Protein AF-A0A4W5M9Z3-F1 (afdb_monomer_lite)

Structure (mmCIF, N/CA/C/O backbone):
data_AF-A0A4W5M9Z3-F1
#
_entry.id   AF-A0A4W5M9Z3-F1
#
loop_
_atom_site.group_PDB
_atom_site.id
_atom_site.type_symbol
_atom_site.label_atom_id
_atom_site.label_alt_id
_atom_site.label_comp_id
_atom_site.label_asym_id
_atom_site.label_entity_id
_atom_site.label_seq_id
_atom_site.pdbx_PDB_ins_code
_atom_site.Cartn_x
_atom_site.Cartn_y
_atom_site.Cartn_z
_atom_site.occupancy
_atom_site.B_iso_or_equiv
_atom_site.auth_seq_id
_atom_site.auth_comp_id
_atom_site.auth_asym_id
_atom_site.auth_atom_id
_atom_site.pdbx_PDB_model_num
ATOM 1 N N . MET A 1 1 ? 8.457 -24.640 -4.821 1.00 31.95 1 MET A N 1
ATOM 2 C CA . MET A 1 1 ? 9.443 -23.578 -5.113 1.00 31.95 1 MET A CA 1
ATOM 3 C C . MET A 1 1 ? 8.757 -22.571 -6.015 1.00 31.95 1 MET A C 1
ATOM 5 O O . MET A 1 1 ? 8.607 -22.837 -7.199 1.00 31.95 1 MET A O 1
ATOM 9 N N . VAL A 1 2 ? 8.231 -21.491 -5.439 1.00 33.56 2 VAL A N 1
ATOM 10 C CA . VAL A 1 2 ? 7.633 -20.399 -6.217 1.00 33.56 2 VAL A CA 1
ATOM 11 C C . VAL A 1 2 ? 8.791 -19.653 -6.887 1.00 33.56 2 VAL A C 1
ATOM 13 O O . VAL A 1 2 ? 9.769 -19.358 -6.195 1.00 33.56 2 VAL A O 1
ATOM 16 N N . PRO A 1 3 ? 8.770 -19.419 -8.208 1.00 34.44 3 PRO A N 1
ATOM 17 C CA . PRO A 1 3 ? 9.849 -18.703 -8.867 1.00 34.44 3 PRO A CA 1
ATOM 18 C C . PRO A 1 3 ? 9.931 -17.293 -8.280 1.00 34.44 3 PRO A C 1
ATOM 20 O O . PRO A 1 3 ? 9.012 -16.490 -8.417 1.00 34.44 3 PRO A O 1
ATOM 23 N N . ASN A 1 4 ? 11.043 -17.024 -7.598 1.00 34.94 4 ASN A N 1
ATOM 24 C CA . ASN A 1 4 ? 11.422 -15.710 -7.106 1.00 34.94 4 ASN A CA 1
ATOM 25 C C . ASN A 1 4 ? 11.770 -14.851 -8.332 1.00 34.94 4 ASN A C 1
ATOM 27 O O . ASN A 1 4 ? 12.923 -14.792 -8.758 1.00 34.94 4 ASN A O 1
ATOM 31 N N . TYR A 1 5 ? 10.747 -14.300 -8.988 1.00 35.47 5 TYR A N 1
ATOM 32 C CA . TYR A 1 5 ? 10.948 -13.366 -10.088 1.00 35.47 5 TYR A CA 1
ATOM 33 C C . TYR A 1 5 ? 11.632 -12.118 -9.522 1.00 35.47 5 TYR A C 1
ATOM 35 O O . TYR A 1 5 ? 11.121 -11.531 -8.566 1.00 35.47 5 TYR A O 1
ATOM 43 N N . PRO A 1 6 ? 12.780 -11.695 -10.078 1.00 41.00 6 PRO A N 1
ATOM 44 C CA . PRO A 1 6 ? 13.457 -10.505 -9.599 1.00 41.00 6 PRO A CA 1
ATOM 45 C C . PRO A 1 6 ? 12.514 -9.301 -9.703 1.00 41.00 6 PRO A C 1
ATOM 47 O O . PRO A 1 6 ? 11.829 -9.108 -10.712 1.00 41.00 6 PRO A O 1
ATOM 50 N N . ILE A 1 7 ? 12.532 -8.482 -8.648 1.00 48.34 7 ILE A N 1
ATOM 51 C CA . ILE A 1 7 ? 11.749 -7.252 -8.415 1.00 48.34 7 ILE A CA 1
ATOM 52 C C . ILE A 1 7 ? 11.807 -6.281 -9.624 1.00 48.34 7 ILE A C 1
ATOM 54 O O . ILE A 1 7 ? 10.951 -5.418 -9.794 1.00 48.34 7 ILE A O 1
ATOM 58 N N . GLU A 1 8 ? 12.762 -6.482 -10.535 1.00 42.19 8 GLU A N 1
ATOM 59 C CA . GLU A 1 8 ? 12.979 -5.751 -11.788 1.00 42.19 8 GLU A CA 1
ATOM 60 C C . GLU A 1 8 ? 11.818 -5.804 -12.815 1.00 42.19 8 GLU A C 1
ATOM 62 O O . GLU A 1 8 ? 11.851 -5.052 -13.784 1.00 42.19 8 GLU A O 1
ATOM 67 N N . HIS A 1 9 ? 10.768 -6.620 -12.621 1.00 53.47 9 HIS A N 1
ATOM 68 C CA . HIS A 1 9 ? 9.656 -6.787 -13.589 1.00 53.47 9 HIS A CA 1
ATOM 69 C C . HIS A 1 9 ? 8.295 -6.198 -13.149 1.00 53.47 9 HIS A C 1
ATOM 71 O O . HIS A 1 9 ? 7.258 -6.437 -13.787 1.00 53.47 9 HIS A O 1
ATOM 77 N N . GLN A 1 10 ? 8.263 -5.427 -12.058 1.00 62.53 10 GLN A N 1
ATOM 78 C CA . GLN A 1 10 ? 7.021 -4.887 -11.484 1.00 62.53 10 GLN A CA 1
ATOM 79 C C . GLN A 1 10 ? 6.684 -3.448 -11.919 1.00 62.53 10 GLN A C 1
ATOM 81 O O . GLN A 1 10 ? 5.787 -2.820 -11.355 1.00 62.53 10 GLN A O 1
ATOM 86 N N . TYR A 1 11 ? 7.349 -2.940 -12.956 1.00 62.62 11 TYR A N 1
ATOM 87 C CA . TYR A 1 11 ? 7.012 -1.660 -13.575 1.00 62.62 11 TYR A CA 1
ATOM 88 C C . TYR A 1 11 ? 5.850 -1.791 -14.569 1.00 62.62 11 TYR A C 1
ATOM 90 O O . TYR A 1 11 ? 5.671 -2.828 -15.217 1.00 62.62 11 TYR A O 1
ATOM 98 N N . VAL A 1 12 ? 5.072 -0.721 -14.702 1.00 61.34 12 VAL A N 1
ATOM 99 C CA . VAL A 1 12 ? 4.031 -0.536 -15.724 1.00 61.34 12 VAL A CA 1
ATOM 100 C C . VAL A 1 12 ? 4.589 0.357 -16.829 1.00 61.34 12 VAL A C 1
ATOM 102 O O . VAL A 1 12 ? 5.373 1.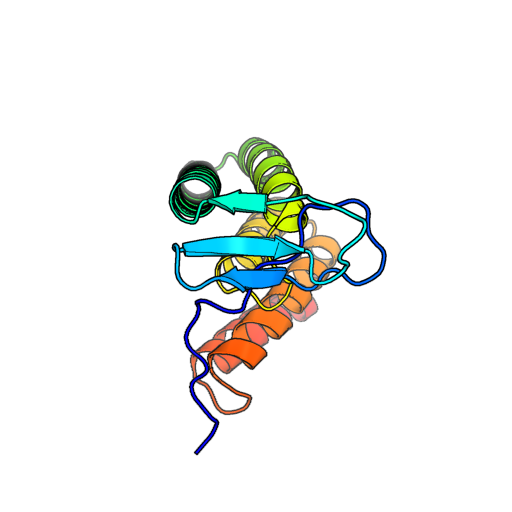268 -16.557 1.00 61.34 12 VAL A O 1
ATOM 105 N N . CYS A 1 13 ? 4.185 0.135 -18.085 1.00 60.25 13 CYS A N 1
ATOM 106 C CA . CYS A 1 13 ? 4.465 1.120 -19.130 1.00 60.25 13 CYS A CA 1
ATOM 107 C C . CYS A 1 13 ? 3.778 2.443 -18.805 1.00 60.25 13 CYS A C 1
ATOM 109 O O . CYS A 1 13 ? 2.557 2.531 -18.854 1.00 60.25 13 CYS A O 1
ATOM 111 N N . VAL A 1 14 ? 4.581 3.484 -18.580 1.00 58.56 14 VAL A N 1
ATOM 112 C CA . VAL A 1 14 ? 4.150 4.878 -18.353 1.00 58.56 14 VAL A CA 1
ATOM 113 C C . VAL A 1 14 ? 3.516 5.508 -19.611 1.00 58.56 14 VAL A C 1
ATOM 115 O O . VAL A 1 14 ? 3.051 6.646 -19.616 1.00 58.56 14 VAL A O 1
ATOM 118 N N . CYS A 1 15 ? 3.487 4.770 -20.717 1.00 60.44 15 CYS A N 1
ATOM 119 C CA . CYS A 1 15 ? 2.888 5.182 -21.970 1.00 60.44 15 CYS A CA 1
ATOM 120 C C . CYS A 1 15 ? 1.351 5.057 -21.952 1.00 60.44 15 CYS A C 1
ATOM 122 O O . CYS A 1 15 ? 0.801 4.112 -21.401 1.00 60.44 15 CYS A O 1
ATOM 124 N N . VAL A 1 16 ? 0.643 5.924 -22.688 1.00 54.25 16 VAL A N 1
ATOM 125 C CA . VAL A 1 16 ? -0.835 5.890 -22.864 1.00 54.25 16 VAL A CA 1
ATOM 126 C C . VAL A 1 16 ? -1.314 4.664 -23.682 1.00 54.25 16 VAL A C 1
ATOM 128 O O . VAL A 1 16 ? -2.450 4.587 -24.140 1.00 54.25 16 VAL A O 1
ATOM 131 N N . CYS A 1 17 ? -0.442 3.686 -23.935 1.00 52.41 17 CYS A N 1
ATOM 132 C CA . CYS A 1 17 ? -0.783 2.514 -24.728 1.00 52.41 17 CYS A CA 1
ATOM 133 C C . CYS A 1 17 ? -1.448 1.437 -23.864 1.00 52.41 17 CYS A C 1
ATOM 135 O O . CYS A 1 17 ? -0.939 1.056 -22.815 1.00 52.41 17 CYS A O 1
ATOM 137 N N . VAL A 1 18 ? -2.541 0.882 -24.391 1.00 47.34 18 VAL A N 1
ATOM 138 C CA . VAL A 1 18 ? -3.463 -0.077 -23.748 1.00 47.34 18 VAL A CA 1
ATOM 139 C C . VAL A 1 18 ? -2.780 -1.300 -23.112 1.00 47.34 18 VAL A C 1
ATOM 141 O O . VAL A 1 18 ? -3.336 -1.898 -22.201 1.00 47.34 18 VAL A O 1
ATOM 144 N N . PHE A 1 19 ? -1.574 -1.676 -23.551 1.00 48.19 19 PHE A N 1
ATOM 145 C CA . PHE A 1 19 ? -0.939 -2.933 -23.147 1.00 48.19 19 PHE A CA 1
ATOM 146 C C . PHE A 1 19 ? -0.011 -2.867 -21.930 1.00 48.19 19 PHE A C 1
ATOM 148 O O . PHE A 1 19 ? 0.418 -3.930 -21.503 1.00 48.19 19 PHE A O 1
ATOM 155 N N . GLN A 1 20 ? 0.287 -1.691 -21.354 1.00 57.78 20 GLN A N 1
ATOM 156 C CA . GLN A 1 20 ? 0.986 -1.516 -20.058 1.00 57.78 20 GLN A CA 1
ATOM 157 C C . G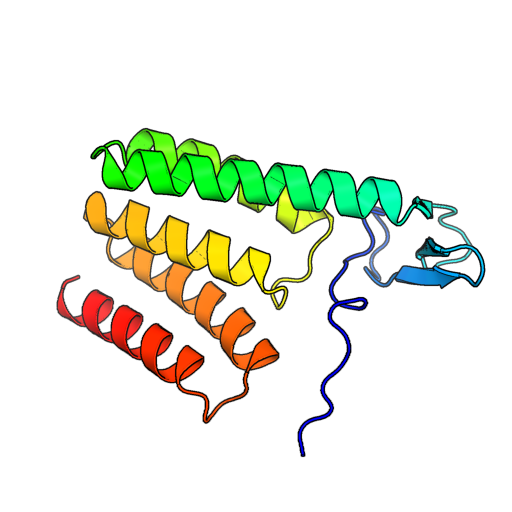LN A 1 20 ? 2.266 -2.357 -19.802 1.00 57.78 20 GLN A C 1
ATOM 159 O O . GLN A 1 20 ? 2.787 -2.385 -18.688 1.00 57.78 20 GLN A O 1
ATOM 164 N N . GLN A 1 21 ? 2.827 -3.003 -20.823 1.00 59.41 21 GLN A N 1
ATOM 165 C CA . GLN A 1 21 ? 3.992 -3.871 -20.729 1.00 59.41 21 GLN A CA 1
ATOM 166 C C . GLN A 1 21 ? 5.205 -3.150 -21.316 1.00 59.41 21 GLN A C 1
ATOM 168 O O . GLN A 1 21 ? 5.173 -2.662 -22.451 1.00 59.41 21 GLN A O 1
ATOM 173 N N . CYS A 1 22 ? 6.267 -3.086 -20.516 1.00 64.31 22 CYS A N 1
ATOM 174 C CA . CYS A 1 22 ? 7.593 -2.651 -20.932 1.00 64.31 22 CYS A CA 1
ATOM 175 C C . CYS A 1 22 ? 8.547 -3.843 -20.937 1.00 64.31 22 CYS A C 1
ATOM 177 O O . CYS A 1 22 ? 8.468 -4.703 -20.060 1.00 64.31 22 CYS A O 1
ATOM 179 N N . SER A 1 23 ? 9.473 -3.852 -21.891 1.00 65.75 23 SER A N 1
ATOM 180 C CA . SER A 1 23 ? 10.649 -4.721 -21.875 1.00 65.75 23 SER A CA 1
ATOM 181 C C . SER A 1 23 ? 11.889 -3.886 -21.587 1.00 65.75 23 SER A C 1
ATOM 183 O O . SER A 1 23 ? 12.007 -2.769 -22.094 1.00 65.75 23 SER A O 1
ATOM 185 N N . VAL A 1 24 ? 12.818 -4.431 -20.806 1.00 64.56 24 VAL A N 1
ATOM 186 C CA . VAL A 1 24 ? 14.145 -3.833 -20.638 1.00 64.56 24 VAL A CA 1
ATOM 187 C C . VAL A 1 24 ? 14.989 -4.212 -21.854 1.00 64.56 24 VAL A C 1
ATOM 189 O O . VAL A 1 24 ? 15.110 -5.396 -22.168 1.00 64.56 24 VAL A O 1
ATOM 192 N N . ASP A 1 25 ? 15.529 -3.229 -22.571 1.00 66.75 25 ASP A N 1
ATOM 193 C CA . ASP A 1 25 ? 16.483 -3.485 -23.650 1.00 66.75 25 ASP A CA 1
ATOM 194 C C . ASP A 1 25 ? 17.896 -3.768 -23.099 1.00 66.75 25 ASP A C 1
ATOM 196 O O . ASP A 1 25 ? 18.204 -3.515 -21.932 1.00 66.75 25 ASP A O 1
ATOM 200 N N . GLY A 1 26 ? 18.791 -4.288 -23.946 1.00 61.28 26 GLY A N 1
ATOM 201 C CA . GLY A 1 26 ? 20.181 -4.577 -23.561 1.00 61.28 26 GLY A CA 1
ATOM 202 C C . GLY A 1 26 ? 21.005 -3.347 -23.145 1.00 61.28 26 GLY A C 1
ATOM 203 O O . GLY A 1 26 ? 22.137 -3.507 -22.698 1.00 61.28 26 GLY A O 1
ATOM 204 N N . ALA A 1 27 ? 20.456 -2.135 -23.279 1.00 66.19 27 ALA A N 1
ATOM 205 C CA . ALA A 1 27 ? 21.063 -0.870 -22.881 1.00 66.19 27 ALA A CA 1
ATOM 206 C C . ALA A 1 27 ? 20.438 -0.282 -21.595 1.00 66.19 27 ALA A C 1
ATOM 208 O O . ALA A 1 27 ? 20.808 0.821 -21.188 1.00 66.19 27 ALA A O 1
ATOM 209 N N . GLY A 1 28 ? 19.530 -1.009 -20.928 1.00 67.50 28 GLY A N 1
ATOM 210 C CA . GLY A 1 28 ? 18.931 -0.610 -19.651 1.00 67.50 28 GLY A CA 1
ATOM 211 C C . GLY A 1 28 ? 17.760 0.372 -19.770 1.00 67.50 28 GLY A C 1
ATOM 212 O O . GLY A 1 28 ? 17.408 1.030 -18.786 1.00 67.50 28 GLY A O 1
ATOM 213 N N . TRP A 1 29 ? 17.149 0.485 -20.949 1.00 68.88 29 TRP A N 1
ATOM 214 C CA . TRP A 1 29 ? 15.939 1.272 -21.169 1.00 68.88 29 TRP A CA 1
ATOM 215 C C . TRP A 1 29 ? 14.703 0.394 -21.038 1.00 68.88 29 TRP A C 1
ATOM 217 O O . TRP A 1 29 ? 14.623 -0.681 -21.625 1.00 68.88 29 TRP A O 1
ATOM 227 N N . CYS A 1 30 ? 13.699 0.876 -20.311 1.00 71.69 30 CYS A N 1
ATOM 228 C CA . CYS A 1 30 ? 12.367 0.290 -20.341 1.00 71.69 30 CYS A CA 1
ATOM 229 C C . CYS A 1 30 ? 11.627 0.854 -21.553 1.00 71.69 30 CYS A C 1
ATOM 231 O O . CYS A 1 30 ? 11.292 2.041 -21.580 1.00 71.69 30 CYS A O 1
ATOM 233 N N . VAL A 1 31 ? 11.391 0.011 -22.555 1.00 71.88 31 VAL A N 1
ATOM 234 C CA . VAL A 1 31 ? 10.752 0.394 -23.818 1.00 71.88 31 VAL A CA 1
ATOM 235 C C . VAL A 1 31 ? 9.347 -0.188 -23.876 1.00 71.88 31 VAL A C 1
ATOM 237 O O . VAL A 1 31 ? 9.123 -1.344 -23.508 1.00 71.88 31 VAL A O 1
ATOM 240 N N . CYS A 1 32 ? 8.393 0.607 -24.360 1.00 74.56 32 CYS A N 1
ATOM 241 C CA . CYS A 1 32 ? 7.052 0.114 -24.648 1.00 74.56 32 CYS A CA 1
ATOM 242 C C . CYS A 1 32 ? 7.114 -1.023 -25.680 1.00 74.56 32 CYS A C 1
ATOM 244 O O . CYS A 1 32 ? 7.669 -0.848 -26.764 1.00 74.56 32 CYS A O 1
ATOM 246 N N . VAL A 1 33 ? 6.471 -2.159 -25.387 1.00 71.38 33 VAL A N 1
ATOM 247 C CA . VAL A 1 33 ? 6.430 -3.323 -26.298 1.00 71.38 33 VAL A CA 1
ATOM 248 C C . VAL A 1 33 ? 5.711 -2.996 -27.620 1.00 71.38 33 VAL A C 1
ATOM 250 O O . VAL A 1 33 ? 5.922 -3.648 -28.643 1.00 71.38 33 VAL A O 1
ATOM 253 N N . ARG A 1 34 ? 4.885 -1.941 -27.649 1.00 71.50 34 ARG A N 1
ATOM 254 C CA . ARG A 1 34 ? 4.264 -1.441 -28.877 1.00 71.50 34 ARG A CA 1
ATOM 255 C C . ARG A 1 34 ? 5.270 -0.611 -29.678 1.00 71.50 34 ARG A C 1
ATOM 257 O O . ARG A 1 34 ? 5.511 0.555 -29.366 1.00 71.50 34 ARG A O 1
ATOM 264 N N . SER A 1 35 ? 5.757 -1.181 -30.778 1.00 69.75 35 SER A N 1
ATOM 265 C CA . SER A 1 35 ? 6.728 -0.561 -31.696 1.00 69.75 35 SER A CA 1
ATOM 266 C C . SER A 1 35 ? 6.339 0.841 -32.189 1.00 69.75 35 SER A C 1
ATOM 268 O O . SER A 1 35 ? 7.211 1.674 -32.409 1.00 69.75 35 SER A O 1
ATOM 270 N N . SER A 1 36 ? 5.041 1.145 -32.307 1.00 74.56 36 SER A N 1
ATOM 271 C CA . SER A 1 36 ? 4.548 2.461 -32.739 1.00 74.56 36 SER A CA 1
ATOM 272 C C . SER A 1 36 ? 4.541 3.540 -31.646 1.00 74.56 36 SER A C 1
ATOM 274 O O . SER A 1 36 ? 4.247 4.690 -31.949 1.00 74.56 36 SER A O 1
ATOM 276 N N . CYS A 1 37 ? 4.773 3.195 -30.373 1.00 77.00 37 CYS A N 1
ATOM 277 C CA . CYS A 1 37 ? 4.694 4.150 -29.263 1.00 77.00 37 CYS A CA 1
ATOM 278 C C . CYS A 1 37 ? 5.978 4.970 -29.099 1.00 77.00 37 CYS A C 1
ATOM 280 O O . CYS A 1 37 ? 5.905 6.152 -28.772 1.00 77.00 37 CYS A O 1
ATOM 282 N N . GLY A 1 38 ? 7.146 4.345 -29.274 1.00 69.50 38 GLY A N 1
ATOM 283 C CA . GLY A 1 38 ? 8.453 4.997 -29.124 1.00 69.50 38 GLY A CA 1
ATOM 284 C C . GLY A 1 38 ? 8.790 5.493 -27.709 1.00 69.50 38 GLY A C 1
ATOM 285 O O . GLY A 1 38 ? 9.862 6.061 -27.512 1.00 69.50 38 GLY A O 1
ATOM 286 N N . HIS A 1 39 ? 7.913 5.292 -26.718 1.00 75.06 39 HIS A N 1
ATOM 287 C CA . HIS A 1 39 ? 8.177 5.700 -25.342 1.00 75.06 39 HIS A CA 1
ATOM 288 C C . HIS A 1 39 ? 9.248 4.804 -24.715 1.00 75.06 39 HIS A C 1
ATOM 290 O O . HIS A 1 39 ? 9.136 3.573 -24.731 1.00 75.06 39 HIS A O 1
ATOM 296 N N . ARG A 1 40 ? 10.265 5.448 -24.145 1.00 75.62 40 ARG A N 1
ATOM 297 C CA . ARG A 1 40 ? 11.343 4.817 -23.391 1.00 75.62 40 ARG A CA 1
ATOM 298 C C . ARG A 1 40 ? 11.614 5.631 -22.138 1.00 75.62 40 ARG A C 1
ATOM 300 O O . ARG A 1 40 ? 11.585 6.859 -22.192 1.00 75.62 40 ARG A O 1
ATOM 307 N N . VAL A 1 41 ? 11.920 4.949 -21.048 1.00 79.06 41 VAL A N 1
ATOM 308 C CA . VAL A 1 41 ? 12.392 5.569 -19.810 1.00 79.06 41 VAL A CA 1
ATOM 309 C C . VAL A 1 41 ? 13.669 4.860 -19.380 1.00 79.06 41 VAL A C 1
ATOM 311 O O . VAL A 1 41 ? 13.797 3.645 -19.569 1.00 79.06 41 VAL A O 1
ATOM 314 N N . SER A 1 42 ? 14.651 5.603 -18.873 1.00 81.25 42 SER A N 1
ATOM 315 C CA . SER A 1 42 ? 15.877 4.979 -18.377 1.00 81.25 42 SER A CA 1
ATOM 316 C C . SER A 1 42 ? 15.619 4.322 -17.022 1.00 81.25 42 SER A C 1
ATOM 318 O O . SER A 1 42 ? 14.777 4.775 -16.243 1.00 81.25 42 SER A O 1
ATOM 320 N N . ARG A 1 43 ? 16.394 3.282 -16.700 1.00 78.62 43 ARG A N 1
ATOM 321 C CA . ARG A 1 43 ? 16.408 2.707 -15.348 1.00 78.62 43 ARG A CA 1
ATOM 322 C C . ARG A 1 43 ? 16.707 3.761 -14.274 1.00 78.62 43 ARG A C 1
ATOM 324 O O . ARG A 1 43 ? 16.020 3.797 -13.266 1.00 78.62 43 ARG A O 1
ATOM 331 N N . SER A 1 44 ? 17.654 4.667 -14.530 1.00 82.56 44 SER A N 1
ATOM 332 C CA . SER A 1 44 ? 18.005 5.745 -13.596 1.00 82.56 44 SER A CA 1
ATOM 333 C C . SER A 1 44 ? 16.844 6.696 -13.300 1.00 82.56 44 SER A C 1
ATOM 335 O O . SER A 1 44 ? 16.688 7.135 -12.166 1.00 82.56 44 SER A O 1
ATOM 337 N N . GLU A 1 45 ? 16.010 7.006 -14.293 1.00 84.06 45 GLU A N 1
ATOM 338 C CA . GLU A 1 45 ? 14.831 7.843 -14.086 1.00 84.06 45 GLU A CA 1
ATOM 339 C C . GLU A 1 45 ? 13.755 7.104 -13.277 1.00 84.06 45 GLU A C 1
ATOM 341 O O . GLU A 1 45 ? 13.131 7.702 -12.401 1.00 84.06 45 GLU A O 1
ATOM 346 N N . LEU A 1 46 ? 13.566 5.801 -13.510 1.00 83.25 46 LEU A N 1
ATOM 347 C CA . LEU A 1 46 ? 12.677 4.977 -12.684 1.00 83.25 46 LEU A CA 1
ATOM 348 C C . LEU A 1 46 ? 13.171 4.866 -11.238 1.00 83.25 46 LEU A C 1
ATOM 350 O O . LEU A 1 46 ? 12.363 4.991 -10.320 1.00 83.25 46 LEU A O 1
ATOM 354 N N . ASP A 1 47 ? 14.475 4.686 -11.032 1.00 84.06 47 ASP A N 1
ATOM 355 C CA . ASP A 1 47 ? 15.085 4.614 -9.702 1.00 84.06 47 ASP A CA 1
ATOM 356 C C . ASP A 1 47 ? 14.907 5.935 -8.936 1.00 84.06 47 ASP A C 1
ATOM 358 O O . ASP A 1 47 ? 14.563 5.923 -7.753 1.00 84.06 47 ASP A O 1
ATOM 362 N N . LEU A 1 48 ? 15.062 7.080 -9.613 1.00 89.94 48 LEU A N 1
ATOM 363 C CA . LEU A 1 48 ? 14.793 8.397 -9.027 1.00 89.94 48 LEU A CA 1
ATOM 364 C C . LEU A 1 48 ? 13.327 8.536 -8.600 1.00 89.94 48 LEU A C 1
ATOM 366 O O . LEU A 1 48 ? 13.059 8.893 -7.455 1.00 89.94 48 LEU A O 1
ATOM 370 N N . ARG A 1 49 ? 12.374 8.183 -9.472 1.00 91.00 49 ARG A N 1
ATOM 371 C CA . ARG A 1 49 ? 10.936 8.226 -9.144 1.00 91.00 49 ARG A CA 1
ATOM 372 C C . ARG A 1 49 ? 10.574 7.276 -8.003 1.00 91.00 49 ARG A C 1
ATOM 374 O O . ARG A 1 49 ? 9.780 7.627 -7.134 1.00 91.00 49 ARG A O 1
ATOM 381 N N . LEU A 1 50 ? 11.156 6.076 -7.981 1.00 91.06 50 LEU A N 1
ATOM 382 C CA . LEU A 1 50 ? 11.003 5.136 -6.871 1.00 91.06 50 LEU A CA 1
ATOM 383 C C . LEU A 1 50 ? 11.485 5.747 -5.558 1.00 91.06 50 LEU A C 1
ATOM 385 O O . LEU A 1 50 ? 10.798 5.635 -4.542 1.00 91.06 50 LEU A O 1
ATOM 389 N N . GLN A 1 51 ? 12.654 6.385 -5.577 1.00 94.69 51 GLN A N 1
ATOM 390 C CA . GLN A 1 51 ? 13.225 7.000 -4.390 1.00 94.69 51 GLN A CA 1
ATOM 391 C C . GLN A 1 51 ? 12.378 8.174 -3.894 1.00 94.69 51 GLN A C 1
ATOM 393 O O . GLN A 1 51 ? 12.159 8.290 -2.691 1.00 94.69 51 GLN A O 1
ATOM 398 N N . GLU A 1 52 ? 11.842 9.001 -4.791 1.00 96.44 52 GLU A N 1
ATOM 399 C CA . GLU A 1 52 ? 10.918 10.082 -4.429 1.00 96.44 52 GLU A CA 1
ATOM 400 C C . GLU A 1 52 ? 9.677 9.554 -3.699 1.00 96.44 52 GLU A C 1
ATOM 402 O O . GLU A 1 52 ? 9.327 10.057 -2.631 1.00 96.44 52 GLU A O 1
ATOM 407 N N . VAL A 1 53 ? 9.042 8.501 -4.225 1.00 97.19 53 VAL A N 1
ATOM 408 C CA . VAL A 1 53 ? 7.863 7.887 -3.591 1.00 97.19 53 VAL A CA 1
ATOM 409 C C . VAL A 1 53 ? 8.215 7.282 -2.226 1.00 97.19 53 VAL A C 1
ATOM 411 O O . VAL A 1 53 ? 7.434 7.406 -1.283 1.00 97.19 53 VAL A O 1
ATOM 414 N N . ARG A 1 54 ? 9.394 6.661 -2.081 1.00 97.19 54 ARG A N 1
ATOM 415 C CA . ARG A 1 54 ? 9.866 6.132 -0.787 1.00 97.19 54 ARG A CA 1
ATOM 416 C C . ARG A 1 54 ? 10.043 7.231 0.254 1.00 97.19 54 ARG A C 1
ATOM 418 O O . ARG A 1 54 ? 9.556 7.082 1.367 1.00 97.19 54 ARG A O 1
ATOM 425 N N . VAL A 1 55 ? 10.661 8.349 -0.124 1.00 98.25 55 VAL A N 1
ATOM 426 C CA . VAL A 1 55 ? 10.830 9.504 0.771 1.00 98.25 55 VAL A CA 1
ATOM 427 C C . VAL A 1 55 ? 9.472 10.060 1.208 1.00 98.25 55 VAL A C 1
ATOM 429 O O . VAL A 1 55 ? 9.289 10.394 2.375 1.00 98.25 55 VAL A O 1
ATOM 432 N N . GLN A 1 56 ? 8.492 10.128 0.305 1.00 98.50 56 GLN A N 1
ATOM 433 C CA . GLN A 1 56 ? 7.137 10.560 0.664 1.00 98.50 56 GLN A CA 1
ATOM 434 C C . GLN A 1 56 ? 6.444 9.589 1.625 1.00 98.50 56 GLN A C 1
ATOM 436 O O . GLN A 1 56 ? 5.743 10.036 2.530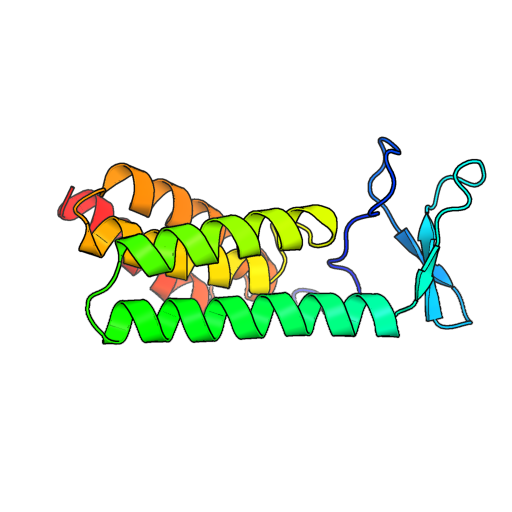 1.00 98.50 56 GLN A O 1
ATOM 441 N N . LEU A 1 57 ? 6.631 8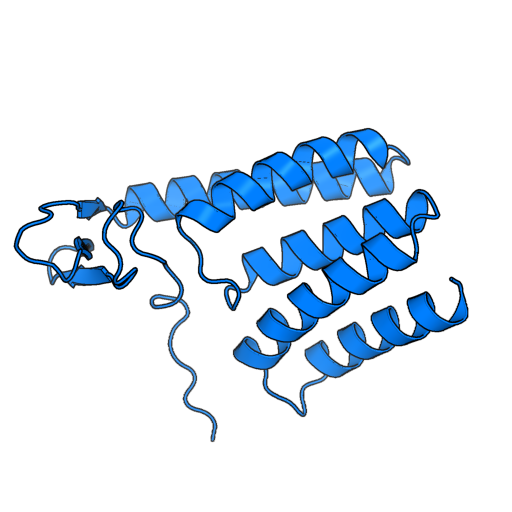.278 1.443 1.00 98.62 57 LEU A N 1
ATOM 442 C CA . LEU A 1 57 ? 6.120 7.266 2.366 1.00 98.62 57 LEU A CA 1
ATOM 443 C C . LEU A 1 57 ? 6.740 7.426 3.761 1.00 98.62 57 LEU A C 1
ATOM 445 O O . LEU A 1 57 ? 6.002 7.448 4.741 1.00 98.62 57 LEU A O 1
ATOM 449 N N . GLU A 1 58 ? 8.062 7.579 3.851 1.00 98.50 58 GLU A N 1
ATOM 450 C CA . GLU A 1 58 ? 8.769 7.803 5.122 1.00 98.50 58 GLU A CA 1
ATOM 451 C C . GLU A 1 58 ? 8.239 9.054 5.836 1.00 98.50 58 GLU A C 1
ATOM 453 O O . GLU A 1 58 ? 7.795 8.983 6.979 1.00 98.50 58 GLU A O 1
ATOM 458 N N . GLN A 1 59 ? 8.148 10.178 5.123 1.00 98.69 59 GLN A N 1
ATOM 459 C CA . GLN A 1 59 ? 7.584 11.421 5.657 1.00 98.69 59 GLN A CA 1
ATOM 460 C C . GLN A 1 59 ? 6.123 11.267 6.103 1.00 98.69 59 GLN A C 1
ATOM 462 O O . GLN A 1 59 ? 5.702 11.855 7.099 1.00 98.69 59 GLN A O 1
ATOM 467 N N . ALA A 1 60 ? 5.321 10.497 5.367 1.00 98.62 60 ALA A N 1
ATOM 468 C CA . ALA A 1 60 ? 3.936 10.242 5.736 1.00 98.62 60 ALA A CA 1
ATOM 469 C C . ALA A 1 60 ? 3.823 9.380 6.996 1.00 98.62 60 ALA A C 1
ATOM 471 O O . ALA A 1 60 ? 2.911 9.596 7.797 1.00 98.62 60 ALA A O 1
ATOM 472 N N . VAL A 1 61 ? 4.735 8.427 7.182 1.00 98.38 61 VAL A N 1
ATOM 473 C CA . VAL A 1 61 ? 4.844 7.627 8.403 1.00 98.38 61 VAL A CA 1
ATOM 474 C C . VAL A 1 61 ? 5.235 8.514 9.583 1.00 98.38 61 VAL A C 1
ATOM 476 O O . VAL A 1 61 ? 4.533 8.476 10.590 1.00 98.38 61 VAL A O 1
ATOM 479 N N . ASP A 1 62 ? 6.229 9.392 9.438 1.00 98.44 62 ASP A N 1
ATOM 480 C CA . ASP A 1 62 ? 6.625 10.350 10.486 1.00 98.44 62 ASP A CA 1
ATOM 481 C C . ASP A 1 62 ? 5.466 11.274 10.905 1.00 98.44 62 ASP A C 1
ATOM 483 O O . ASP A 1 62 ? 5.295 11.612 12.081 1.00 98.44 62 ASP A O 1
ATOM 487 N N . LEU A 1 63 ? 4.618 11.667 9.950 1.00 98.62 63 LEU A N 1
ATOM 488 C CA . LEU A 1 63 ? 3.400 12.428 10.238 1.00 98.62 63 LEU A CA 1
ATOM 489 C C . LEU A 1 63 ? 2.392 11.628 11.075 1.00 98.62 63 LEU A C 1
ATOM 491 O O . LEU A 1 63 ? 1.692 12.224 11.888 1.00 98.62 63 LEU A O 1
ATOM 495 N N . LEU A 1 64 ? 2.315 10.304 10.917 1.00 97.81 64 LEU A N 1
ATOM 496 C CA . LEU A 1 64 ? 1.467 9.455 11.763 1.00 97.81 64 LEU A CA 1
ATOM 497 C C . LEU A 1 64 ? 2.039 9.309 13.172 1.00 97.81 64 LEU A C 1
ATOM 499 O O . LEU A 1 64 ? 1.281 9.384 14.132 1.00 97.81 64 LEU A O 1
ATOM 503 N N . GLU A 1 65 ? 3.360 9.173 13.306 1.00 96.94 65 GLU A N 1
ATOM 504 C CA . GLU A 1 65 ? 4.012 9.095 14.623 1.00 96.94 65 GLU A CA 1
ATOM 505 C C . GLU A 1 65 ? 3.900 10.412 15.413 1.00 96.94 65 GLU A C 1
ATOM 507 O O . GLU A 1 65 ? 3.993 10.426 16.638 1.00 96.94 65 GLU A O 1
ATOM 512 N N . THR A 1 66 ? 3.672 11.530 14.717 1.00 97.12 66 THR A N 1
ATOM 513 C CA . THR A 1 66 ? 3.458 12.858 15.315 1.00 97.12 66 THR A CA 1
ATOM 514 C C . THR A 1 66 ? 1.982 13.265 15.407 1.00 97.12 66 THR A C 1
ATOM 516 O O . THR A 1 66 ? 1.696 14.438 15.638 1.00 97.12 66 THR A O 1
ATOM 519 N N . ASP A 1 67 ? 1.057 12.308 15.253 1.00 96.19 67 ASP A N 1
ATOM 520 C CA . ASP A 1 67 ? -0.402 12.477 15.364 1.00 96.19 67 ASP A CA 1
ATOM 521 C C . ASP A 1 67 ? -0.996 13.506 14.379 1.00 96.19 67 ASP A C 1
ATOM 523 O O . ASP A 1 67 ? -1.832 14.349 14.704 1.00 96.19 67 ASP A O 1
ATOM 527 N N . ARG A 1 68 ? -0.532 13.469 13.122 1.00 98.25 68 ARG A N 1
ATOM 528 C CA . ARG A 1 68 ? -0.991 14.349 12.027 1.00 98.25 68 ARG A CA 1
ATOM 529 C C . ARG A 1 68 ? -1.559 13.533 10.857 1.00 98.25 68 ARG A C 1
ATOM 531 O O . ARG A 1 68 ? -1.075 13.672 9.724 1.00 98.25 68 ARG A O 1
ATOM 538 N N . PRO A 1 69 ? -2.593 12.700 11.080 1.00 97.81 69 PRO A N 1
ATOM 539 C CA . PRO A 1 69 ? -3.093 11.770 10.070 1.00 97.81 69 PRO A CA 1
ATOM 540 C C . PRO A 1 69 ? -3.634 12.471 8.817 1.00 97.81 69 PRO A C 1
ATOM 542 O O . PRO A 1 69 ? -3.333 12.031 7.712 1.00 97.81 69 PRO A O 1
ATOM 545 N N . ASP A 1 70 ? -4.290 13.630 8.939 1.00 97.88 70 ASP A N 1
ATOM 546 C CA . ASP A 1 70 ? -4.778 14.391 7.776 1.00 97.88 70 ASP A CA 1
ATOM 547 C C . ASP A 1 70 ? -3.657 14.797 6.806 1.00 97.88 70 ASP A C 1
ATOM 549 O O . ASP A 1 70 ? -3.839 14.858 5.587 1.00 97.88 70 ASP A O 1
ATOM 553 N N . GLN A 1 71 ? -2.483 15.140 7.347 1.00 98.31 71 GLN A N 1
ATOM 554 C CA . GLN A 1 71 ? -1.317 15.509 6.544 1.00 98.31 71 GLN A CA 1
ATOM 555 C C . GLN A 1 71 ? -0.684 14.279 5.909 1.00 98.31 71 GLN A C 1
ATOM 557 O O . GLN A 1 71 ? -0.311 14.336 4.736 1.00 98.31 71 GLN A O 1
ATOM 562 N N . SER A 1 72 ? -0.621 13.181 6.666 1.00 98.62 72 SER A N 1
ATOM 563 C CA . SER A 1 72 ? -0.167 11.886 6.169 1.00 98.62 72 SER A CA 1
ATOM 564 C C . SER A 1 72 ? -1.014 11.427 4.979 1.00 98.62 72 SER A C 1
ATOM 566 O O . SER A 1 72 ? -0.461 11.180 3.910 1.00 98.62 72 SER A O 1
ATOM 568 N N . VAL A 1 73 ? -2.350 11.451 5.092 1.00 98.44 73 VAL A N 1
ATOM 569 C CA . VAL A 1 73 ? -3.275 11.083 4.001 1.00 98.44 73 VAL A CA 1
ATOM 570 C C . VAL A 1 73 ? -3.006 11.905 2.743 1.00 98.44 73 VAL A C 1
ATOM 572 O O . VAL A 1 73 ? -2.868 11.342 1.658 1.00 98.44 73 VAL A O 1
ATOM 575 N N . ARG A 1 74 ? -2.867 13.233 2.856 1.00 98.31 74 ARG A N 1
ATOM 576 C CA . ARG A 1 74 ? -2.586 14.088 1.686 1.00 98.31 74 ARG A CA 1
ATOM 577 C C . ARG A 1 74 ? -1.263 13.742 1.009 1.00 98.31 74 ARG A C 1
ATOM 579 O O . ARG A 1 74 ? -1.172 13.812 -0.217 1.00 98.31 74 ARG A O 1
ATOM 586 N N . LEU A 1 75 ? -0.236 13.406 1.787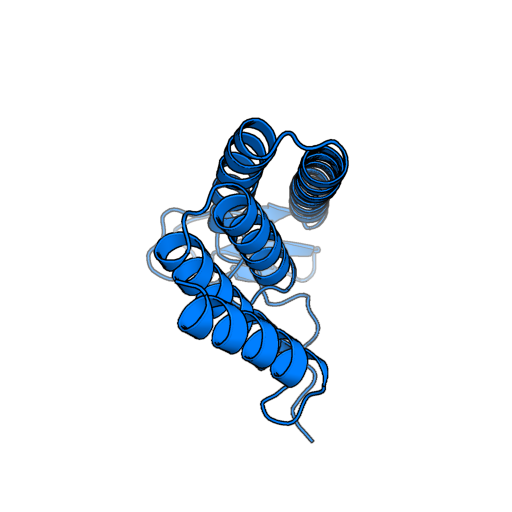 1.00 98.50 75 LEU A N 1
ATOM 587 C CA . LEU A 1 75 ? 1.062 13.019 1.246 1.00 98.50 75 LEU A CA 1
ATOM 588 C C . LEU A 1 75 ? 1.002 11.630 0.597 1.00 98.50 75 LEU A C 1
ATOM 590 O O . LEU A 1 75 ? 1.444 11.472 -0.539 1.00 98.50 75 LEU A O 1
ATOM 594 N N . LEU A 1 76 ? 0.359 10.663 1.254 1.00 98.56 76 LEU A N 1
ATOM 595 C CA . LEU A 1 76 ? 0.152 9.313 0.729 1.00 98.56 76 LEU A CA 1
ATOM 596 C C . LEU A 1 76 ? -0.688 9.315 -0.548 1.00 98.56 76 LEU A C 1
ATOM 598 O O . LEU A 1 76 ? -0.384 8.570 -1.471 1.00 98.56 76 LEU A O 1
ATOM 602 N N . GLN A 1 77 ? -1.703 10.174 -0.665 1.00 98.19 77 GLN A N 1
ATOM 603 C CA . GLN A 1 77 ? -2.510 10.289 -1.886 1.00 98.19 77 GLN A CA 1
ATOM 604 C C . GLN A 1 77 ? -1.658 10.727 -3.084 1.00 98.19 77 GLN A C 1
ATOM 606 O O . GLN A 1 77 ? -1.823 10.207 -4.192 1.00 98.19 77 GLN A O 1
ATOM 611 N N . ARG A 1 78 ? -0.714 11.652 -2.865 1.00 97.62 78 ARG A N 1
ATOM 612 C CA . ARG A 1 78 ? 0.251 12.070 -3.893 1.00 97.62 78 ARG A CA 1
ATOM 613 C C . ARG A 1 78 ? 1.197 10.928 -4.248 1.00 97.62 78 ARG A C 1
ATOM 615 O O . ARG A 1 78 ? 1.346 10.637 -5.431 1.00 97.62 78 ARG A O 1
ATOM 622 N N . ALA A 1 79 ? 1.747 10.251 -3.244 1.00 97.75 79 ALA A N 1
ATOM 623 C CA . ALA A 1 79 ? 2.659 9.127 -3.427 1.00 97.75 79 ALA A CA 1
ATOM 624 C C . ALA A 1 79 ? 2.005 7.961 -4.183 1.00 97.75 79 ALA A C 1
ATOM 626 O O . ALA A 1 79 ? 2.575 7.453 -5.144 1.00 97.75 79 ALA A O 1
ATOM 627 N N . VAL A 1 80 ? 0.771 7.590 -3.825 1.00 96.12 80 VAL A N 1
ATOM 628 C CA . VAL A 1 80 ? -0.024 6.562 -4.518 1.00 96.12 80 VAL A CA 1
ATOM 629 C C . VAL A 1 80 ? -0.307 6.967 -5.961 1.00 96.12 80 VAL A C 1
ATOM 631 O O . VAL A 1 80 ? -0.154 6.147 -6.864 1.00 96.12 80 VAL A O 1
ATOM 634 N N . SER A 1 81 ? -0.681 8.227 -6.197 1.00 94.56 81 SER A N 1
ATOM 635 C CA . SER A 1 81 ? -0.936 8.723 -7.554 1.00 94.56 81 SER A CA 1
ATOM 636 C C . SER A 1 81 ? 0.326 8.674 -8.415 1.00 94.56 81 SER A C 1
ATOM 638 O O . SER A 1 81 ? 0.264 8.246 -9.562 1.00 94.56 81 SER A O 1
ATOM 640 N N . GLN A 1 82 ? 1.478 9.062 -7.863 1.00 93.81 82 GLN A N 1
ATOM 641 C CA . GLN A 1 82 ? 2.766 8.985 -8.553 1.00 93.81 82 GLN A CA 1
ATOM 642 C C . GLN A 1 82 ? 3.169 7.534 -8.820 1.00 93.81 82 GLN A C 1
ATOM 644 O O . GLN A 1 82 ? 3.466 7.186 -9.960 1.00 93.81 82 GLN A O 1
ATOM 649 N N . ALA A 1 83 ? 3.120 6.674 -7.802 1.00 92.69 83 ALA A N 1
ATOM 650 C CA . ALA A 1 83 ? 3.436 5.253 -7.904 1.00 92.69 83 ALA A CA 1
ATOM 651 C C . ALA A 1 83 ? 2.556 4.534 -8.935 1.00 92.69 83 ALA A C 1
ATOM 653 O O . ALA A 1 83 ? 3.060 3.746 -9.732 1.00 92.69 83 ALA A O 1
ATOM 654 N N . GLY A 1 84 ? 1.252 4.829 -8.965 1.00 90.31 84 GLY A N 1
ATOM 655 C CA . GLY A 1 84 ? 0.287 4.210 -9.881 1.00 90.31 84 GLY A CA 1
ATOM 656 C C . GLY A 1 84 ? 0.574 4.458 -11.363 1.00 90.31 84 GLY A C 1
ATOM 657 O O . GLY A 1 84 ? 0.103 3.705 -12.208 1.00 90.31 84 GLY A O 1
ATOM 658 N N . VAL A 1 85 ? 1.383 5.469 -11.690 1.00 87.00 85 VAL A N 1
ATOM 659 C CA . VAL A 1 85 ? 1.788 5.755 -13.074 1.00 87.00 85 VAL A CA 1
ATOM 660 C C . VAL A 1 85 ? 2.812 4.744 -13.595 1.00 87.00 85 VAL A C 1
ATOM 662 O O . VAL A 1 85 ? 2.865 4.504 -14.800 1.00 87.00 85 VAL A O 1
ATOM 665 N N . PHE A 1 86 ? 3.645 4.169 -12.724 1.00 84.44 86 PHE A N 1
ATOM 666 C CA . PHE A 1 86 ? 4.804 3.378 -13.153 1.00 84.44 86 PHE A CA 1
ATOM 667 C C . PHE A 1 86 ? 5.003 2.058 -12.403 1.00 84.44 86 PHE A C 1
ATOM 669 O O . PHE A 1 86 ? 5.854 1.271 -12.812 1.00 84.44 86 PHE A O 1
ATOM 676 N N . LEU A 1 87 ? 4.230 1.773 -11.354 1.00 86.88 87 LEU A N 1
ATOM 677 C CA . LEU A 1 87 ? 4.305 0.538 -10.570 1.00 86.88 87 LEU A CA 1
ATOM 678 C C . LEU A 1 87 ? 3.016 -0.263 -10.684 1.00 86.88 87 LEU A C 1
ATOM 680 O O . LEU A 1 87 ? 1.922 0.284 -10.546 1.00 86.88 87 LEU A O 1
ATOM 684 N N . LYS A 1 88 ? 3.155 -1.578 -10.871 1.00 86.94 88 LYS A N 1
ATOM 685 C CA . LYS A 1 88 ? 2.023 -2.510 -10.826 1.00 86.94 88 LYS A CA 1
ATOM 686 C C . LYS A 1 88 ? 1.468 -2.558 -9.411 1.00 86.94 88 LYS A C 1
ATOM 688 O O . LYS A 1 88 ? 2.220 -2.407 -8.455 1.00 86.94 88 LYS A O 1
ATOM 693 N N . GLU A 1 89 ? 0.185 -2.865 -9.272 1.00 88.00 89 GLU A N 1
ATOM 694 C CA . GLU A 1 89 ? -0.468 -3.002 -7.961 1.00 88.00 89 GLU A CA 1
ATOM 695 C C . GLU A 1 89 ? 0.210 -4.040 -7.057 1.00 88.00 89 GLU A C 1
ATOM 697 O O . GLU A 1 89 ? 0.252 -3.870 -5.845 1.00 88.00 89 GLU A O 1
ATOM 702 N N . THR A 1 90 ? 0.818 -5.073 -7.645 1.00 89.25 90 THR A N 1
ATOM 703 C CA . THR A 1 90 ? 1.565 -6.109 -6.919 1.00 89.25 90 THR A CA 1
ATOM 704 C C . THR A 1 90 ? 2.962 -5.668 -6.473 1.00 89.25 90 THR A C 1
ATOM 706 O O . THR A 1 90 ? 3.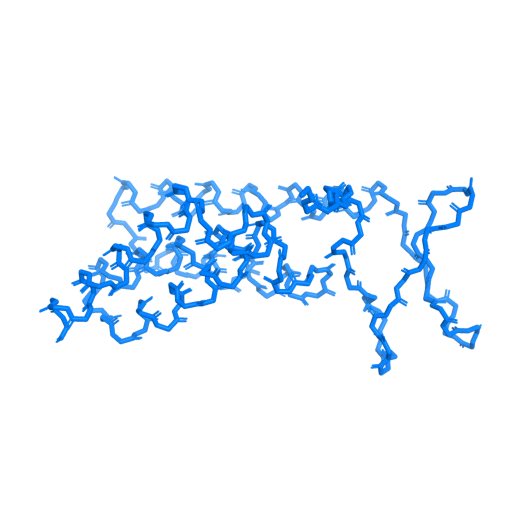703 -6.466 -5.899 1.00 89.25 90 THR A O 1
ATOM 709 N N . HIS A 1 91 ? 3.374 -4.433 -6.776 1.00 89.69 91 HIS A N 1
ATOM 710 C CA . HIS A 1 91 ? 4.677 -3.924 -6.374 1.00 89.69 91 HIS A CA 1
ATOM 711 C C . HIS A 1 91 ? 4.732 -3.707 -4.859 1.00 89.69 91 HIS A C 1
ATOM 713 O O . HIS A 1 91 ? 3.824 -3.124 -4.271 1.00 89.69 91 HIS A O 1
ATOM 719 N N . SER A 1 92 ? 5.840 -4.095 -4.225 1.00 91.06 92 SER A N 1
ATOM 720 C CA . SER A 1 92 ? 6.015 -3.999 -2.766 1.00 91.06 92 SER A CA 1
ATOM 721 C C . SER A 1 92 ? 5.714 -2.600 -2.209 1.00 91.06 92 SER A C 1
ATOM 723 O O . SER A 1 92 ? 4.976 -2.454 -1.239 1.00 91.06 92 SER A O 1
ATOM 725 N N . LEU A 1 93 ? 6.217 -1.555 -2.874 1.00 94.19 93 LEU A N 1
ATOM 726 C CA . LEU A 1 93 ? 5.950 -0.155 -2.521 1.00 94.19 93 LEU A CA 1
ATOM 727 C C . LEU A 1 93 ? 4.462 0.236 -2.616 1.00 94.19 93 LEU A C 1
ATOM 729 O O . LEU A 1 93 ? 4.009 1.017 -1.786 1.00 94.19 93 LEU A O 1
ATOM 733 N N . GLN A 1 94 ? 3.683 -0.321 -3.556 1.00 95.19 94 GLN A N 1
ATOM 734 C CA . GLN A 1 94 ? 2.226 -0.101 -3.590 1.00 95.19 94 GLN A CA 1
ATOM 735 C C . GLN A 1 94 ? 1.566 -0.695 -2.342 1.00 95.19 94 GLN A C 1
ATOM 737 O O . GLN A 1 94 ? 0.736 -0.043 -1.710 1.00 95.19 94 GLN A O 1
ATOM 742 N N . GLY A 1 95 ? 1.995 -1.893 -1.934 1.00 95.75 95 GLY A N 1
ATOM 743 C CA . GLY A 1 95 ? 1.525 -2.528 -0.704 1.00 95.75 95 GLY A CA 1
ATOM 744 C C . GLY A 1 95 ? 1.856 -1.729 0.558 1.00 95.75 95 GLY A C 1
ATOM 745 O O . GLY A 1 95 ? 1.007 -1.603 1.441 1.00 95.75 95 GLY A O 1
ATOM 746 N N . GLN A 1 96 ? 3.056 -1.147 0.631 1.00 97.56 96 GLN A N 1
ATOM 747 C CA . GLN A 1 96 ? 3.482 -0.305 1.757 1.00 97.56 96 GLN A CA 1
ATOM 748 C C . GLN A 1 96 ? 2.703 1.013 1.826 1.00 97.56 96 GLN A C 1
ATOM 750 O O . GLN A 1 96 ? 2.257 1.405 2.902 1.00 97.56 96 GLN A O 1
ATOM 755 N N . LEU A 1 97 ? 2.487 1.676 0.684 1.00 98.44 97 LEU A N 1
ATOM 756 C CA . LEU A 1 97 ? 1.656 2.881 0.610 1.00 98.44 97 LEU A CA 1
ATOM 757 C C . LEU A 1 97 ? 0.216 2.598 1.053 1.00 98.44 97 LEU A C 1
ATOM 759 O O . LEU A 1 97 ? -0.368 3.390 1.791 1.00 98.44 97 LEU A O 1
ATOM 763 N N . ALA A 1 98 ? -0.342 1.464 0.628 1.00 98.25 98 ALA A N 1
ATOM 764 C CA . ALA A 1 98 ? -1.681 1.045 1.016 1.00 98.25 98 ALA A CA 1
ATOM 765 C C . ALA A 1 98 ? -1.776 0.723 2.521 1.00 98.25 98 ALA A C 1
ATOM 767 O O . ALA A 1 98 ? -2.722 1.158 3.171 1.00 98.25 98 ALA A O 1
ATOM 768 N N . ASP A 1 99 ? -0.777 0.049 3.106 1.00 98.12 99 ASP A N 1
ATOM 769 C CA . ASP A 1 99 ? -0.717 -0.203 4.558 1.00 98.12 99 ASP A CA 1
ATOM 770 C C . ASP A 1 99 ? -0.639 1.104 5.365 1.00 98.12 99 ASP A C 1
ATOM 772 O O . ASP A 1 99 ? -1.389 1.294 6.323 1.00 98.12 99 ASP A O 1
ATOM 776 N N . ALA A 1 100 ? 0.211 2.047 4.944 1.00 98.38 100 ALA A N 1
ATOM 777 C CA . ALA A 1 100 ? 0.324 3.353 5.590 1.00 98.38 100 ALA A CA 1
ATOM 778 C C . ALA A 1 100 ? -0.975 4.170 5.476 1.00 98.38 100 ALA A C 1
ATOM 780 O O . ALA A 1 100 ? -1.394 4.793 6.452 1.00 98.38 100 ALA A O 1
ATOM 781 N N . MET A 1 101 ? -1.649 4.126 4.320 1.00 98.62 101 MET A N 1
ATOM 782 C CA . MET A 1 101 ? -2.950 4.776 4.130 1.00 98.62 101 MET A CA 1
ATOM 783 C C . MET A 1 101 ? -4.022 4.149 5.023 1.00 98.62 101 MET A C 1
ATOM 785 O O . MET A 1 101 ? -4.799 4.868 5.647 1.00 98.62 101 MET A O 1
ATOM 789 N N . ALA A 1 102 ? -4.036 2.819 5.135 1.00 98.12 102 ALA A N 1
ATOM 790 C CA . ALA A 1 102 ? -4.949 2.118 6.025 1.00 98.12 102 ALA A CA 1
ATOM 791 C C . ALA A 1 102 ? -4.747 2.540 7.484 1.00 98.12 102 ALA A C 1
ATOM 793 O O . ALA A 1 102 ? -5.713 2.801 8.202 1.00 98.12 102 ALA A O 1
ATOM 794 N N . ARG A 1 103 ? -3.486 2.671 7.910 1.00 97.56 103 ARG A N 1
ATOM 795 C CA . ARG A 1 103 ? -3.139 3.161 9.245 1.00 97.56 103 ARG A CA 1
ATOM 796 C C . ARG A 1 103 ? -3.624 4.594 9.465 1.00 97.56 103 ARG A C 1
ATOM 798 O O . ARG A 1 103 ? -4.250 4.854 10.485 1.00 97.56 103 ARG A O 1
ATOM 805 N N . ALA A 1 104 ? -3.408 5.486 8.499 1.00 98.19 104 ALA A N 1
ATOM 806 C CA . ALA A 1 104 ? -3.869 6.870 8.575 1.00 98.19 104 ALA A CA 1
ATOM 807 C C . ALA A 1 104 ? -5.399 6.974 8.705 1.00 98.19 104 ALA A C 1
ATOM 809 O O . ALA A 1 104 ? -5.893 7.660 9.597 1.00 98.19 104 ALA A O 1
ATOM 810 N N . TYR A 1 105 ? -6.145 6.235 7.878 1.00 97.75 105 TYR A N 1
ATOM 811 C CA . TYR A 1 105 ? -7.606 6.171 7.965 1.00 97.75 105 TYR A CA 1
ATOM 812 C C . TYR A 1 105 ? -8.093 5.578 9.286 1.00 97.75 105 TYR A C 1
ATOM 814 O O . TYR A 1 105 ? -9.026 6.106 9.884 1.00 97.75 105 TYR A O 1
ATOM 822 N N . SER A 1 106 ? -7.421 4.545 9.796 1.00 95.69 106 SER A N 1
ATOM 823 C CA . SER A 1 106 ? -7.741 3.961 11.104 1.00 95.69 106 SER A CA 1
ATOM 824 C C . SER A 1 106 ? -7.576 4.977 12.236 1.00 95.69 106 SER A C 1
ATOM 826 O O . SER A 1 106 ? -8.451 5.084 13.089 1.00 95.69 106 SER A O 1
ATOM 828 N N . THR A 1 107 ? -6.499 5.773 12.225 1.00 95.19 107 THR A N 1
ATOM 829 C CA . THR A 1 107 ? -6.284 6.856 13.204 1.00 95.19 107 THR A CA 1
ATOM 830 C C . THR A 1 107 ? -7.396 7.909 13.149 1.00 95.19 107 THR A C 1
ATOM 832 O O . THR A 1 107 ? -7.760 8.471 14.177 1.00 95.19 107 THR A O 1
ATOM 835 N N . MET A 1 108 ? -7.972 8.151 11.970 1.00 95.38 108 MET A N 1
ATOM 836 C CA . MET A 1 108 ? -9.093 9.080 11.774 1.00 95.38 108 MET A CA 1
ATOM 837 C C . MET A 1 108 ? -10.471 8.458 12.062 1.00 95.38 108 MET A C 1
ATOM 839 O O . MET A 1 108 ? -11.481 9.152 11.969 1.00 95.38 108 MET A O 1
ATOM 843 N N . GLY A 1 109 ? -10.539 7.165 12.403 1.00 94.06 109 GLY A N 1
ATOM 844 C CA . GLY A 1 109 ? -11.796 6.435 12.602 1.00 94.06 109 GLY A CA 1
ATOM 845 C C . GLY A 1 109 ? -12.514 6.039 11.304 1.00 94.06 109 GLY A C 1
ATOM 846 O O . GLY A 1 109 ? -13.666 5.612 11.341 1.00 94.06 109 GLY A O 1
ATOM 847 N N . GLU A 1 110 ? -11.859 6.152 10.148 1.00 95.31 110 GLU A N 1
ATOM 848 C CA . GLU A 1 110 ? -12.395 5.746 8.844 1.00 95.31 110 GLU A CA 1
ATOM 849 C C . GLU A 1 110 ? -12.167 4.244 8.588 1.00 95.31 110 GLU A C 1
ATOM 851 O O . GLU A 1 110 ? -11.434 3.837 7.684 1.00 95.31 110 GLU A O 1
ATOM 856 N N . TRP A 1 111 ? -12.801 3.390 9.393 1.00 94.62 111 TRP A N 1
ATOM 857 C CA . TRP A 1 111 ? -12.546 1.941 9.413 1.00 94.62 111 TRP A CA 1
ATOM 858 C C . TRP A 1 111 ? -12.778 1.243 8.068 1.00 94.62 111 TRP A C 1
ATOM 860 O O . TRP A 1 111 ? -11.958 0.437 7.629 1.00 94.62 111 TRP A O 1
ATOM 870 N N . GLN A 1 112 ? -13.862 1.588 7.368 1.00 94.12 112 GLN A N 1
ATOM 871 C CA . GLN A 1 112 ? -14.177 1.005 6.059 1.00 94.12 112 GLN A CA 1
ATOM 872 C C . GLN A 1 112 ? -13.163 1.419 4.979 1.00 94.12 112 GLN A C 1
ATOM 874 O O . GLN A 1 112 ? -12.769 0.605 4.136 1.00 94.12 112 GLN A O 1
ATOM 879 N N . GLY A 1 113 ? -12.707 2.675 5.027 1.00 96.06 113 GLY A N 1
ATOM 880 C CA . GLY A 1 113 ? -11.648 3.181 4.155 1.00 96.06 113 GLY A CA 1
ATOM 881 C C . GLY A 1 113 ? -10.324 2.475 4.431 1.00 96.06 113 GLY A C 1
ATOM 882 O O . GLY A 1 113 ? -9.634 2.053 3.501 1.00 96.06 113 GLY A O 1
ATOM 883 N N . ALA A 1 114 ? -10.005 2.268 5.709 1.00 97.56 114 ALA A N 1
ATOM 884 C CA . ALA A 1 114 ? -8.814 1.550 6.130 1.00 97.56 114 ALA A CA 1
ATOM 885 C C . ALA A 1 114 ? -8.810 0.086 5.660 1.00 97.56 114 ALA A C 1
ATOM 887 O O . ALA A 1 114 ? -7.808 -0.366 5.104 1.00 97.56 114 ALA A O 1
ATOM 888 N N . ALA A 1 115 ? -9.931 -0.628 5.806 1.00 97.19 115 ALA A N 1
ATOM 889 C CA . ALA A 1 115 ? -10.062 -2.018 5.366 1.00 97.19 115 ALA A CA 1
ATOM 890 C C . ALA A 1 115 ? -9.823 -2.151 3.854 1.00 97.19 115 ALA A C 1
ATOM 892 O O . ALA A 1 115 ? -8.975 -2.935 3.431 1.00 97.19 115 ALA A O 1
ATOM 893 N N . SER A 1 116 ? -10.459 -1.283 3.058 1.00 96.88 116 SER A N 1
ATOM 894 C CA . SER A 1 116 ? -10.274 -1.236 1.599 1.00 96.88 116 SER A CA 1
ATOM 895 C C . SER A 1 116 ? -8.804 -1.046 1.191 1.00 96.88 116 SER A C 1
ATOM 897 O O . SER A 1 116 ? -8.338 -1.620 0.208 1.00 96.88 116 SER A O 1
ATOM 899 N N . GLN A 1 117 ? -8.035 -0.234 1.928 1.00 98.00 117 GLN A N 1
ATOM 900 C CA . GLN A 1 117 ? -6.603 -0.062 1.645 1.00 98.00 117 GLN A CA 1
ATOM 901 C C . GLN A 1 117 ? -5.778 -1.279 2.088 1.00 98.00 117 GLN A C 1
ATOM 903 O O . GLN A 1 117 ? -4.862 -1.697 1.380 1.00 98.00 117 GLN A O 1
ATOM 908 N N . LEU A 1 118 ? -6.116 -1.893 3.221 1.00 97.12 118 LEU A N 1
ATOM 909 C CA . LEU A 1 118 ? -5.451 -3.103 3.703 1.00 97.12 118 LEU A CA 1
ATOM 910 C C . LEU A 1 118 ? -5.637 -4.290 2.749 1.00 97.12 118 LEU A C 1
ATOM 912 O O . LEU A 1 118 ? -4.679 -5.027 2.522 1.00 97.12 118 LEU A O 1
ATOM 916 N N . GLU A 1 119 ? -6.801 -4.424 2.113 1.00 97.25 119 GLU A N 1
ATOM 917 C CA . GLU A 1 119 ? -7.048 -5.409 1.049 1.00 97.25 119 GLU A CA 1
ATOM 918 C C . GLU A 1 119 ? -6.099 -5.224 -0.146 1.00 97.25 119 GLU A C 1
ATOM 920 O O . GLU A 1 119 ? -5.511 -6.187 -0.641 1.00 97.25 119 GLU A O 1
ATOM 925 N N . ARG A 1 120 ? -5.859 -3.978 -0.577 1.00 96.81 120 ARG A N 1
ATOM 926 C CA . ARG A 1 120 ? -4.876 -3.685 -1.639 1.00 96.81 120 ARG A CA 1
ATOM 927 C C . ARG A 1 120 ? -3.459 -4.066 -1.216 1.00 96.81 120 ARG A C 1
ATOM 929 O O . ARG A 1 120 ? -2.688 -4.589 -2.018 1.00 96.81 120 ARG A O 1
ATOM 936 N N . SER A 1 121 ? -3.121 -3.837 0.052 1.00 97.06 121 SER A N 1
ATOM 937 C CA . SER A 1 121 ? -1.831 -4.250 0.606 1.00 97.06 121 SER A CA 1
ATOM 938 C C . SER A 1 121 ? -1.675 -5.775 0.635 1.00 97.06 121 SER A C 1
ATOM 940 O O . SER A 1 121 ? -0.625 -6.292 0.255 1.00 97.06 121 SER A O 1
ATOM 942 N N . VAL A 1 122 ? -2.738 -6.508 0.986 1.00 97.12 122 VAL A N 1
ATOM 943 C CA . VAL A 1 122 ? -2.781 -7.980 0.962 1.00 97.12 122 VAL A CA 1
ATOM 944 C C . VAL A 1 122 ? -2.434 -8.535 -0.421 1.00 97.12 122 VAL A C 1
ATOM 946 O O . VAL A 1 122 ? -1.639 -9.471 -0.505 1.00 97.12 122 VAL A O 1
ATOM 949 N N . VAL A 1 123 ? -2.947 -7.941 -1.504 1.00 95.31 123 VAL A N 1
ATOM 950 C CA . VAL A 1 123 ? -2.626 -8.369 -2.881 1.00 95.31 123 VAL A CA 1
ATOM 951 C C . VAL A 1 123 ? -1.124 -8.264 -3.167 1.00 95.31 123 VAL A C 1
ATOM 953 O O . VAL A 1 123 ? -0.517 -9.213 -3.669 1.00 95.31 123 VAL A O 1
ATOM 956 N N . ALA A 1 124 ? -0.503 -7.135 -2.817 1.00 92.88 124 ALA A N 1
ATOM 957 C CA . ALA A 1 124 ? 0.927 -6.927 -3.033 1.00 92.88 124 ALA A CA 1
ATOM 958 C C . ALA A 1 124 ? 1.790 -7.870 -2.178 1.00 92.88 124 ALA A C 1
ATOM 960 O O . ALA A 1 124 ? 2.731 -8.479 -2.687 1.00 92.88 124 ALA A O 1
ATOM 961 N N . ILE A 1 125 ? 1.446 -8.037 -0.898 1.00 93.50 125 ILE A N 1
ATOM 962 C CA . ILE A 1 125 ? 2.169 -8.917 0.028 1.00 93.50 125 ILE A CA 1
ATOM 963 C C . ILE A 1 125 ? 2.043 -10.386 -0.392 1.00 93.50 125 ILE A C 1
ATOM 965 O O . ILE A 1 125 ? 3.055 -11.083 -0.453 1.00 93.50 125 ILE A O 1
ATOM 969 N N . SER A 1 126 ? 0.842 -10.843 -0.755 1.00 94.88 126 SER A N 1
ATOM 970 C CA . SER A 1 126 ? 0.623 -12.208 -1.246 1.00 94.88 126 SER A CA 1
ATOM 971 C C . SER A 1 126 ? 1.432 -12.481 -2.517 1.00 94.88 126 SER A C 1
ATOM 973 O O . SER A 1 126 ? 2.139 -13.484 -2.600 1.00 94.88 126 SER A O 1
ATOM 975 N N . SER A 1 127 ? 1.443 -11.543 -3.473 1.00 91.94 127 SER A N 1
ATOM 976 C CA . SER A 1 127 ? 2.251 -11.684 -4.691 1.00 91.94 127 SER A CA 1
ATOM 977 C C . SER A 1 127 ? 3.758 -11.741 -4.421 1.00 91.94 127 SER A C 1
ATOM 979 O O . SER A 1 127 ? 4.484 -12.306 -5.239 1.00 91.94 127 SER A O 1
ATOM 981 N N . GLN A 1 128 ? 4.240 -11.115 -3.345 1.00 89.81 128 GLN A N 1
ATOM 982 C CA . GLN A 1 128 ? 5.667 -11.024 -3.044 1.00 89.81 128 GLN A CA 1
ATOM 983 C C . GLN A 1 128 ? 6.171 -12.195 -2.193 1.00 89.81 128 GLN A C 1
ATOM 985 O O . GLN A 1 128 ? 7.264 -12.700 -2.444 1.00 89.81 128 GLN A O 1
ATOM 990 N N . TYR A 1 129 ? 5.399 -12.609 -1.189 1.00 90.00 129 TYR A N 1
ATOM 991 C CA . TYR A 1 129 ? 5.835 -13.578 -0.179 1.00 90.00 129 TYR A CA 1
ATOM 992 C C . TYR A 1 129 ? 5.095 -14.921 -0.262 1.00 90.00 129 TYR A C 1
ATOM 994 O O . TYR A 1 129 ? 5.577 -15.915 0.279 1.00 90.00 129 TYR A O 1
ATOM 1002 N N . GLY A 1 130 ? 3.969 -14.980 -0.977 1.00 91.56 130 GLY A N 1
ATOM 1003 C CA . GLY A 1 130 ? 3.124 -16.165 -1.105 1.00 91.56 130 GLY A CA 1
ATOM 1004 C C . GLY A 1 130 ? 2.054 -16.286 -0.016 1.00 91.56 130 GLY A C 1
ATOM 1005 O O . GLY A 1 130 ? 2.060 -15.564 0.986 1.00 91.56 130 GLY A O 1
ATOM 1006 N N . GLU A 1 131 ? 1.132 -17.229 -0.229 1.00 93.75 131 GLU A N 1
ATOM 1007 C CA . GLU A 1 131 ? -0.078 -17.417 0.589 1.00 93.75 131 GLU A CA 1
ATOM 1008 C C . GLU A 1 131 ? 0.202 -17.938 2.012 1.00 93.75 131 GLU A C 1
ATOM 1010 O O . GLU A 1 131 ? -0.532 -17.612 2.940 1.00 93.75 131 GLU A O 1
ATOM 1015 N N . ASP A 1 132 ? 1.304 -18.665 2.216 1.00 95.12 132 ASP A N 1
ATOM 1016 C CA . ASP A 1 132 ? 1.682 -19.245 3.518 1.00 95.12 132 ASP A CA 1
ATOM 1017 C C . ASP A 1 132 ? 2.693 -18.378 4.300 1.00 95.12 132 ASP A C 1
ATOM 1019 O O . ASP A 1 132 ? 3.385 -18.853 5.204 1.00 95.12 132 ASP A O 1
ATOM 1023 N N . SER A 1 133 ? 2.843 -17.104 3.929 1.00 95.56 133 SER A N 1
ATOM 1024 C CA . SER A 1 133 ? 3.859 -16.220 4.508 1.00 95.56 133 SER A CA 1
ATOM 1025 C C . SER A 1 133 ? 3.435 -15.585 5.835 1.00 95.56 133 SER A C 1
ATOM 1027 O O . SER A 1 133 ? 2.269 -15.253 6.070 1.00 95.56 133 SER A O 1
ATOM 1029 N N . ILE A 1 134 ? 4.418 -15.343 6.709 1.00 97.50 134 ILE A N 1
ATOM 1030 C CA . ILE A 1 134 ? 4.210 -14.612 7.970 1.00 97.50 134 ILE A CA 1
ATOM 1031 C C . ILE A 1 134 ? 3.776 -13.173 7.669 1.00 97.50 134 ILE A C 1
ATOM 1033 O O . ILE A 1 134 ? 2.948 -12.601 8.379 1.00 97.50 134 ILE A O 1
ATOM 1037 N N . GLU A 1 135 ? 4.331 -12.587 6.612 1.00 96.12 135 GLU A N 1
ATOM 1038 C CA . GLU A 1 135 ? 4.013 -11.257 6.114 1.00 96.12 135 GLU A CA 1
ATOM 1039 C C . GLU A 1 135 ? 2.529 -11.145 5.758 1.00 96.12 135 GLU A C 1
ATOM 1041 O O . GLU A 1 135 ? 1.858 -10.227 6.239 1.00 96.12 135 GLU A O 1
ATOM 1046 N N . LEU A 1 136 ? 1.995 -12.101 4.989 1.00 96.62 136 LEU A N 1
ATOM 1047 C CA . LEU A 1 136 ? 0.573 -12.127 4.659 1.00 96.62 136 LEU A CA 1
ATOM 1048 C C . LEU A 1 136 ? -0.288 -12.345 5.906 1.00 96.62 136 LEU A C 1
ATOM 1050 O O . LEU A 1 136 ? -1.260 -11.618 6.106 1.00 96.62 136 LEU A O 1
ATOM 1054 N N . GLY A 1 137 ? 0.099 -13.272 6.787 1.00 97.62 137 GLY A N 1
ATOM 1055 C CA . GLY A 1 137 ? -0.609 -13.514 8.047 1.00 97.62 137 GLY A CA 1
ATOM 1056 C C . GLY A 1 137 ? -0.737 -12.255 8.914 1.00 97.62 137 GLY A C 1
ATOM 1057 O O . GLY A 1 137 ? -1.810 -11.967 9.443 1.00 97.62 137 GLY A O 1
ATOM 1058 N N . ARG A 1 138 ? 0.325 -11.443 9.007 1.00 97.06 138 ARG A N 1
ATOM 1059 C CA . ARG A 1 138 ? 0.295 -10.147 9.713 1.00 97.06 138 ARG A CA 1
ATOM 1060 C C . ARG A 1 138 ? -0.675 -9.163 9.069 1.00 97.06 138 ARG A C 1
ATOM 1062 O O . ARG A 1 138 ? -1.387 -8.459 9.783 1.00 97.06 138 ARG A O 1
ATOM 1069 N N . GLN A 1 139 ? -0.707 -9.108 7.742 1.00 96.69 139 GLN A N 1
ATOM 1070 C CA . GLN A 1 139 ? -1.572 -8.182 7.020 1.00 96.69 139 GLN A CA 1
ATOM 1071 C C . GLN A 1 139 ? -3.052 -8.561 7.153 1.00 96.69 139 GLN A C 1
ATOM 1073 O O . GLN A 1 139 ? -3.892 -7.701 7.413 1.00 96.69 139 GLN A O 1
ATOM 1078 N N . LEU A 1 140 ? -3.361 -9.858 7.088 1.00 97.62 140 LEU A N 1
ATOM 1079 C CA . LEU A 1 140 ? -4.704 -10.385 7.337 1.00 97.62 140 LEU A CA 1
ATOM 1080 C C . LEU A 1 140 ? -5.152 -10.164 8.784 1.00 97.62 140 LEU A C 1
ATOM 1082 O O . LEU A 1 140 ? -6.311 -9.831 9.019 1.00 97.62 140 LEU A O 1
ATOM 1086 N N . PHE A 1 141 ? -4.242 -10.288 9.753 1.00 96.69 141 PHE A N 1
ATOM 1087 C CA . PHE A 1 141 ? -4.553 -9.994 11.150 1.00 96.69 141 PHE A CA 1
ATOM 1088 C C . PHE A 1 141 ? -4.975 -8.531 11.345 1.00 96.69 141 PHE A C 1
ATOM 1090 O O . PHE A 1 141 ? -6.013 -8.281 11.955 1.00 96.69 141 PHE A O 1
ATOM 1097 N N . LYS A 1 142 ? -4.243 -7.568 10.765 1.00 95.69 142 LYS A N 1
ATOM 1098 C CA . LYS A 1 142 ? -4.639 -6.147 10.783 1.00 95.69 142 LYS A CA 1
ATOM 1099 C C . LYS A 1 142 ? -6.023 -5.935 10.159 1.00 95.69 142 LYS A C 1
ATOM 1101 O O . LYS A 1 142 ? -6.848 -5.228 10.729 1.00 95.69 142 LYS A O 1
ATOM 1106 N N . LEU A 1 143 ? -6.294 -6.561 9.010 1.00 96.12 143 LEU A N 1
ATOM 1107 C CA . LEU A 1 143 ? -7.590 -6.453 8.333 1.00 96.12 143 LEU A CA 1
ATOM 1108 C C . LEU A 1 143 ? -8.732 -7.011 9.201 1.00 96.12 143 LEU A C 1
ATOM 1110 O O . LEU A 1 143 ? -9.772 -6.370 9.338 1.00 96.12 143 LEU A O 1
ATOM 1114 N N . ALA A 1 144 ? -8.519 -8.153 9.859 1.00 96.00 144 ALA A N 1
ATOM 1115 C CA . ALA A 1 144 ? -9.484 -8.716 10.802 1.00 96.00 144 ALA A CA 1
ATOM 1116 C C . ALA A 1 144 ? -9.757 -7.772 11.986 1.00 96.00 144 ALA A C 1
ATOM 1118 O O . ALA A 1 144 ? -10.910 -7.610 12.384 1.00 96.00 144 ALA A O 1
ATOM 1119 N N . GLN A 1 145 ? -8.724 -7.107 12.519 1.00 93.50 145 GLN A N 1
ATOM 1120 C CA . GLN A 1 145 ? -8.893 -6.105 13.576 1.00 93.50 145 GLN A CA 1
ATOM 1121 C C . GLN A 1 145 ? -9.748 -4.918 13.115 1.00 93.50 145 GLN A C 1
ATOM 1123 O O . GLN A 1 145 ? -10.581 -4.444 13.883 1.00 93.50 145 GLN A O 1
ATOM 1128 N N . LEU A 1 146 ? -9.589 -4.456 11.871 1.00 92.12 146 LEU A N 1
ATOM 1129 C CA . LEU A 1 146 ? -10.423 -3.374 11.339 1.00 92.12 146 LEU A CA 1
ATOM 1130 C C . LEU A 1 146 ? -11.887 -3.771 11.203 1.00 92.12 146 LEU A C 1
ATOM 1132 O O . LEU A 1 146 ? -12.752 -2.992 11.581 1.00 92.12 146 LEU A O 1
ATOM 1136 N N . HIS A 1 147 ? -12.169 -4.980 10.719 1.00 89.00 147 HIS A N 1
ATOM 1137 C CA . HIS A 1 147 ? -13.546 -5.470 10.640 1.00 89.00 147 HIS A CA 1
ATOM 1138 C C . HIS A 1 147 ? -14.195 -5.683 12.009 1.00 89.00 147 HIS A C 1
ATOM 1140 O O . HIS A 1 147 ? -15.416 -5.667 12.104 1.00 89.00 147 HIS A O 1
ATOM 1146 N N . PHE A 1 148 ? -13.400 -5.904 13.058 1.00 87.25 148 PHE A N 1
ATOM 1147 C CA . PHE A 1 148 ? -13.913 -6.016 14.420 1.00 87.25 148 PHE A CA 1
ATOM 1148 C C . PHE A 1 148 ? -14.159 -4.650 15.079 1.00 87.25 148 PHE A C 1
ATOM 1150 O O . PHE A 1 148 ? -15.095 -4.510 15.860 1.00 87.25 148 PHE A O 1
ATOM 1157 N N . ASN A 1 149 ? -13.311 -3.658 14.789 1.00 77.19 149 ASN A N 1
ATOM 1158 C CA . ASN A 1 149 ? -13.371 -2.327 15.402 1.00 77.19 149 ASN A CA 1
ATOM 1159 C C . ASN A 1 149 ? -14.280 -1.331 14.654 1.00 77.19 149 ASN A C 1
ATOM 1161 O O . ASN A 1 149 ? -14.573 -0.271 15.209 1.00 77.19 149 ASN A O 1
ATOM 1165 N N . GLY A 1 150 ? -14.656 -1.638 13.408 1.00 66.50 150 GLY A N 1
ATOM 1166 C CA . GLY A 1 150 ? -15.441 -0.783 12.511 1.00 66.50 150 GLY A CA 1
ATOM 1167 C C . GLY A 1 150 ? -16.943 -1.008 12.540 1.00 66.50 150 GLY A C 1
ATOM 1168 O O . GLY A 1 150 ? -17.373 -2.165 12.733 1.00 66.50 150 GLY A O 1
#

pLDDT: mean 84.78, std 17.5, range [31.95, 98.69]

Radius of gyration: 16.85 Å; chains: 1; bounding box: 36×39×48 Å

InterPro domains:
  IPR011990 Tetratricopeptide-like helical domain superfamily [G3DSA:1.25.40.10] (7-150)
  IPR052097 SET and MYND domain-containing protein [PTHR46165] (31-149)

Secondary structure (DSSP, 8-state):
------GGG-B---SS-TT--EEE-TTSEEEESSTTT--EEEHHHHHHHHHHHHHHHHHHHHHHHTT-HHHHHHHHHHHHHHHHTTB-TTSHHHHHHHHHHHHHHHHTT-HHHHHHHHHHHHHHHHHHH-TT-HHHHHHHHHHHHHHHH-

Foldseek 3Di:
DPPQDPLVQFWFPLFPDPPRGFDQDPVQWTADPPPVRRDIDHPVRVVVLVVVLVVLLVVLVVCVVVVNLVVSLVSLVVSLVSCVSIGHLLRQSVLSSLQSNLSSCVSVVVLVSSLVSLVSNLNNQCSNANDPDPSNVVSVVVSVVSVVSD

Organism: NCBI:txid62062

Sequence (150 aa):
MVPNYPIEHQYVCVCVCVFQQCSVDGAGWCVCVRSSCGHRVSRSELDLRLQEVRVQLEQAVDLLETDRPDQSVRLLQRAVSQAGVFLKETHSLQGQLADAMARAYSTMGEWQGAASQLERSVVAISSQYGEDSIELGRQLFKLAQLHFNG